Protein AF-A0A6M1Z8E0-F1 (afdb_monomer_lite)

Sequence (79 aa):
MRLITKIKLQTNSEQKLLLKQTLDVCKEACEFVSSIVFLSSIKNKYDLQKLLYHEVKEDFNLSAQTTILCIQKVTNDYQ

Structure (mmCIF, N/CA/C/O backbone):
data_AF-A0A6M1Z8E0-F1
#
_entry.id   AF-A0A6M1Z8E0-F1
#
loop_
_atom_site.group_PDB
_atom_site.id
_atom_site.type_symbol
_atom_site.label_atom_id
_atom_site.label_alt_id
_atom_site.label_comp_id
_atom_site.label_asym_id
_atom_site.label_entity_id
_atom_site.label_seq_id
_atom_site.pdbx_PDB_ins_code
_atom_site.Cartn_x
_atom_site.Cartn_y
_atom_site.Cartn_z
_atom_site.occupancy
_atom_site.B_iso_or_equiv
_atom_site.auth_seq_id
_atom_site.auth_comp_id
_atom_site.auth_asym_id
_atom_site.auth_atom_id
_atom_site.pdbx_PDB_model_num
ATOM 1 N N . MET A 1 1 ? 16.124 -11.953 21.001 1.00 67.50 1 MET A N 1
ATOM 2 C CA . MET A 1 1 ? 14.700 -12.362 21.081 1.00 67.50 1 MET A CA 1
ATOM 3 C C . MET A 1 1 ? 13.821 -11.140 20.864 1.00 67.50 1 MET A C 1
ATOM 5 O O . MET A 1 1 ? 14.117 -10.110 21.454 1.00 67.50 1 MET A O 1
ATOM 9 N N . ARG A 1 2 ? 12.778 -11.222 20.027 1.00 73.56 2 ARG A N 1
ATOM 10 C CA . ARG A 1 2 ? 11.824 -10.121 19.805 1.00 73.56 2 ARG A CA 1
ATOM 11 C C . ARG A 1 2 ? 10.543 -10.436 20.583 1.00 73.56 2 ARG A C 1
ATOM 13 O O . ARG A 1 2 ? 9.838 -11.370 20.219 1.00 73.56 2 ARG A O 1
ATOM 20 N N . LEU A 1 3 ? 10.288 -9.718 21.678 1.00 90.00 3 LEU A N 1
ATOM 21 C CA . LEU A 1 3 ? 9.048 -9.848 22.451 1.00 90.00 3 LEU A CA 1
ATOM 22 C C . LEU A 1 3 ? 7.926 -9.122 21.690 1.00 90.00 3 LEU A C 1
ATOM 24 O O . LEU A 1 3 ? 8.115 -7.976 21.284 1.00 90.00 3 LEU A O 1
ATOM 28 N N . ILE A 1 4 ? 6.788 -9.777 21.458 1.00 92.81 4 ILE A N 1
ATOM 29 C CA . ILE A 1 4 ? 5.678 -9.223 20.667 1.00 92.81 4 ILE A CA 1
ATOM 30 C C . ILE A 1 4 ? 4.356 -9.500 21.386 1.00 92.81 4 ILE A C 1
ATOM 32 O O . ILE A 1 4 ? 4.129 -10.624 21.825 1.00 92.81 4 ILE A O 1
ATOM 36 N N . THR A 1 5 ? 3.477 -8.497 21.455 1.00 93.19 5 THR A N 1
ATOM 37 C CA . THR A 1 5 ? 2.118 -8.605 22.013 1.00 93.19 5 THR A CA 1
ATOM 38 C C . THR A 1 5 ? 1.094 -8.235 20.948 1.00 93.19 5 THR A C 1
ATOM 40 O O . THR A 1 5 ? 1.272 -7.262 20.216 1.00 93.19 5 THR A O 1
ATOM 43 N N . LYS A 1 6 ? 0.008 -9.007 20.860 1.00 93.06 6 LYS A N 1
ATOM 44 C CA . LYS A 1 6 ? -1.129 -8.708 19.980 1.00 93.06 6 LYS A CA 1
ATOM 45 C C . LYS A 1 6 ? -2.118 -7.812 20.723 1.00 93.06 6 LYS A C 1
ATOM 47 O O . LYS A 1 6 ? -2.525 -8.142 21.832 1.00 93.06 6 LYS A O 1
ATOM 52 N N . ILE A 1 7 ? -2.527 -6.713 20.097 1.00 93.94 7 ILE A N 1
ATOM 53 C CA . ILE A 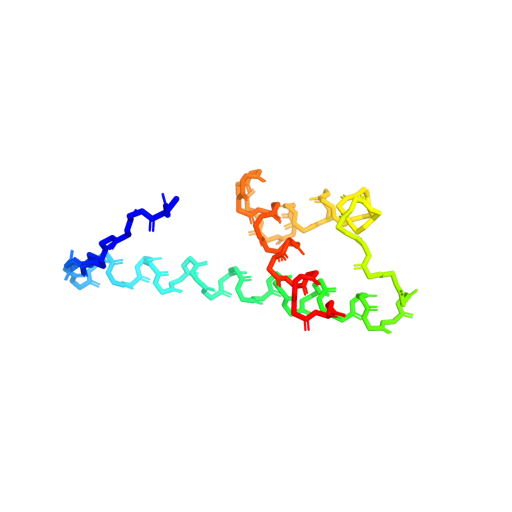1 7 ? -3.513 -5.770 20.640 1.00 93.94 7 ILE A CA 1
ATOM 54 C C . ILE A 1 7 ? -4.695 -5.710 19.672 1.00 93.94 7 ILE A C 1
ATOM 56 O O . ILE A 1 7 ? -4.501 -5.707 18.456 1.00 93.94 7 ILE A O 1
ATOM 60 N N . LYS A 1 8 ? -5.923 -5.676 20.201 1.00 92.75 8 LYS A N 1
ATOM 61 C CA . LYS A 1 8 ? -7.141 -5.482 19.406 1.00 92.75 8 LYS A CA 1
ATOM 62 C C . LYS A 1 8 ? -7.541 -4.010 19.422 1.00 92.75 8 LYS A C 1
ATOM 64 O O . LYS A 1 8 ? -7.738 -3.442 20.493 1.00 92.75 8 LYS A O 1
ATOM 69 N N . LEU A 1 9 ? -7.732 -3.429 18.241 1.00 93.12 9 LEU A N 1
ATOM 70 C CA . LEU A 1 9 ? -8.317 -2.100 18.100 1.00 93.12 9 LEU A CA 1
ATOM 71 C C . LEU A 1 9 ? -9.842 -2.189 18.274 1.00 93.12 9 LEU A C 1
ATOM 73 O O . LEU A 1 9 ? -10.517 -2.872 17.502 1.00 93.12 9 LEU A O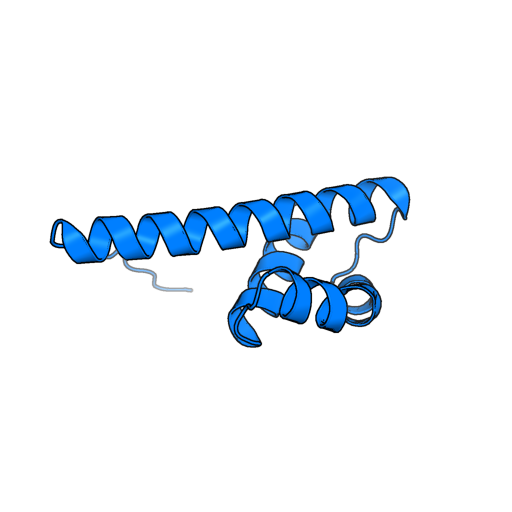 1
ATOM 77 N N . GLN A 1 10 ? -10.381 -1.531 19.300 1.00 95.88 10 GLN A N 1
ATOM 78 C CA . GLN A 1 10 ? -11.826 -1.367 19.486 1.00 95.88 10 GLN A CA 1
ATOM 79 C C . GLN A 1 10 ? -12.254 -0.073 18.795 1.00 95.88 10 GLN A C 1
ATOM 81 O O . GLN A 1 10 ? -11.640 0.966 19.017 1.00 95.88 10 GLN A O 1
ATOM 86 N N . THR A 1 11 ? -13.276 -0.144 17.946 1.00 94.56 11 THR A N 1
ATOM 87 C CA . THR A 1 11 ? -13.776 1.003 17.176 1.00 94.56 11 THR A CA 1
ATOM 88 C C . THR A 1 11 ? -15.278 1.144 17.354 1.00 94.56 11 THR A C 1
ATOM 90 O O . THR A 1 11 ? -15.989 0.148 17.504 1.00 94.56 11 THR A O 1
ATOM 93 N N . ASN A 1 12 ? -15.763 2.383 17.325 1.00 97.31 12 ASN A N 1
ATOM 94 C CA . ASN A 1 12 ? -17.184 2.658 17.134 1.00 97.31 12 ASN A CA 1
ATOM 95 C C . ASN A 1 12 ? -17.556 2.575 15.635 1.00 97.31 12 ASN A C 1
ATOM 97 O O . ASN A 1 12 ? -16.693 2.393 14.771 1.00 97.31 12 ASN A O 1
ATOM 101 N N . SER A 1 13 ? -18.846 2.692 15.315 1.00 96.56 13 SER A N 1
ATOM 102 C CA . SER A 1 13 ? -19.344 2.545 13.939 1.00 96.56 13 SER A CA 1
ATOM 103 C C . SER A 1 13 ? -18.728 3.544 12.952 1.00 96.56 13 SER A C 1
ATOM 105 O O . SER A 1 13 ? -18.403 3.164 11.829 1.00 96.56 13 SER A O 1
ATOM 107 N N . GLU A 1 14 ? -18.526 4.793 13.370 1.00 97.38 14 GLU A N 1
ATOM 108 C CA . GLU A 1 14 ? -17.939 5.852 12.542 1.00 97.38 14 GLU A CA 1
ATOM 109 C C . GLU A 1 14 ? -16.453 5.588 12.266 1.00 97.38 14 GLU A C 1
ATOM 111 O O . GLU A 1 14 ? -16.016 5.570 11.118 1.00 97.38 14 GLU A O 1
ATOM 116 N N . GLN A 1 15 ? -15.681 5.271 13.305 1.00 97.31 15 GLN A N 1
ATOM 117 C CA . GLN A 1 15 ? -14.266 4.916 13.182 1.00 97.31 15 GLN A CA 1
ATOM 118 C C . GLN A 1 15 ? -14.062 3.690 12.291 1.00 97.31 15 GLN A C 1
ATOM 120 O O . GLN A 1 15 ? -13.124 3.648 11.498 1.00 97.31 15 GLN A O 1
ATOM 125 N N . LYS A 1 16 ? -14.945 2.690 12.398 1.00 96.56 16 LYS A N 1
ATOM 126 C CA . LYS A 1 16 ? -14.903 1.500 11.546 1.00 96.56 16 LYS A CA 1
ATOM 127 C C . LYS A 1 16 ? -15.129 1.854 10.077 1.00 96.56 16 LYS A C 1
ATOM 129 O O . LYS A 1 16 ? -14.459 1.286 9.216 1.00 96.56 16 LYS A O 1
ATOM 134 N N . LEU A 1 17 ? -16.053 2.773 9.795 1.00 97.50 17 LEU A N 1
ATOM 135 C CA . LEU A 1 17 ? -16.311 3.253 8.440 1.00 97.50 17 LEU A CA 1
ATOM 136 C C . LEU A 1 17 ? -15.091 3.992 7.876 1.00 97.50 17 LEU A C 1
ATOM 138 O O . LEU A 1 17 ? -14.618 3.628 6.803 1.00 97.50 17 LEU A O 1
ATOM 142 N N . LEU A 1 18 ? -14.54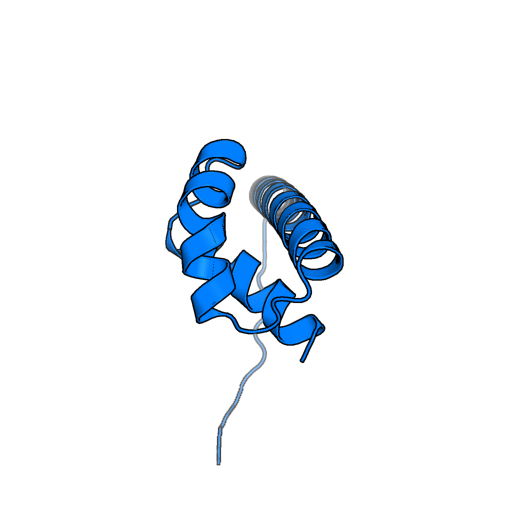2 4.949 8.628 1.00 96.31 18 LEU A N 1
ATOM 143 C CA . LEU A 1 18 ? -13.360 5.718 8.222 1.00 96.31 18 LEU A CA 1
ATOM 144 C C . LEU A 1 18 ? -12.139 4.818 7.997 1.00 96.31 18 LEU A C 1
ATOM 146 O O . LEU A 1 18 ? -11.424 4.963 7.005 1.00 96.31 18 LEU A O 1
ATOM 150 N N . LEU A 1 19 ? -11.921 3.843 8.885 1.00 95.31 19 LEU A N 1
ATOM 151 C CA . LEU A 1 19 ? -10.844 2.868 8.737 1.00 95.31 19 LEU A CA 1
ATOM 152 C C . LEU A 1 19 ? -11.032 2.027 7.474 1.00 95.31 19 LEU A C 1
ATOM 154 O O . LEU A 1 19 ? -10.071 1.813 6.741 1.00 95.31 19 LEU A O 1
ATOM 158 N N . LYS A 1 20 ? -12.259 1.570 7.202 1.00 96.25 20 LYS A N 1
ATOM 159 C CA . LYS A 1 20 ? -12.557 0.796 5.997 1.00 96.25 20 LYS A CA 1
ATOM 160 C C . LYS A 1 20 ? -12.278 1.613 4.735 1.00 96.25 20 LYS A C 1
ATOM 162 O O . LYS A 1 20 ? -11.533 1.142 3.891 1.00 96.25 20 LYS A O 1
ATOM 167 N N . GLN A 1 21 ? -12.786 2.843 4.660 1.00 96.50 21 GLN A N 1
ATOM 168 C CA . GLN A 1 21 ? -12.535 3.742 3.528 1.00 96.50 21 GLN A CA 1
ATOM 169 C C . GLN A 1 21 ? -11.037 3.989 3.320 1.00 96.50 21 GLN A C 1
ATOM 171 O O . GLN A 1 21 ? -10.546 3.929 2.199 1.00 96.50 21 GLN A O 1
ATOM 176 N N . THR A 1 22 ? -10.291 4.190 4.409 1.00 95.06 22 THR A N 1
ATOM 177 C CA . THR A 1 22 ? -8.832 4.359 4.347 1.00 95.06 22 THR A CA 1
ATOM 178 C C . THR A 1 22 ? -8.148 3.117 3.772 1.00 95.06 22 THR A C 1
ATOM 180 O O . THR A 1 22 ? -7.259 3.229 2.929 1.00 95.06 22 THR A O 1
ATOM 183 N N . LEU A 1 23 ? -8.552 1.925 4.220 1.00 95.75 23 LEU A N 1
ATOM 184 C CA . LEU A 1 23 ? -7.998 0.660 3.739 1.00 95.75 23 LEU A CA 1
ATOM 185 C C . LEU A 1 23 ? -8.387 0.358 2.290 1.00 95.75 23 LEU A C 1
ATOM 187 O O . LEU A 1 23 ? -7.567 -0.212 1.577 1.00 95.75 23 LEU A O 1
ATOM 191 N N . ASP A 1 24 ? -9.583 0.754 1.854 1.00 97.75 24 ASP A N 1
ATOM 192 C CA . ASP A 1 24 ? -10.035 0.597 0.470 1.00 97.75 24 ASP A CA 1
ATOM 193 C C . ASP A 1 24 ? -9.152 1.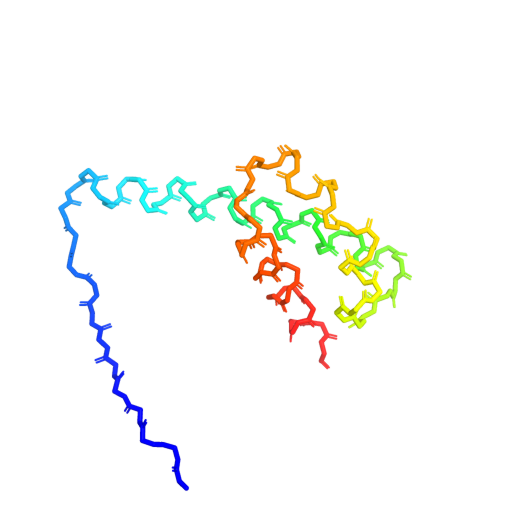435 -0.479 1.00 97.75 24 ASP A C 1
ATOM 195 O O . ASP A 1 24 ? -8.603 0.886 -1.431 1.00 97.75 24 ASP A O 1
ATOM 199 N N . VAL A 1 25 ? -8.858 2.701 -0.147 1.00 97.50 25 VAL A N 1
ATOM 200 C CA . VAL A 1 25 ? -7.911 3.532 -0.929 1.00 97.50 25 VAL A CA 1
ATOM 201 C C . VAL A 1 25 ? -6.500 2.931 -0.929 1.00 97.50 25 VAL A C 1
ATOM 203 O O . VAL A 1 25 ? -5.837 2.861 -1.963 1.00 97.50 25 VAL A O 1
ATOM 206 N N . CYS A 1 26 ? -6.025 2.443 0.223 1.00 97.25 26 CYS A N 1
ATOM 207 C CA . CYS A 1 26 ? -4.719 1.779 0.296 1.00 97.25 26 CYS A CA 1
ATOM 208 C C . CYS A 1 26 ? -4.669 0.519 -0.575 1.00 97.25 26 CYS A C 1
ATOM 210 O O . CYS A 1 26 ? -3.621 0.214 -1.148 1.00 97.25 26 CYS A O 1
ATOM 212 N N . LYS A 1 27 ? -5.778 -0.225 -0.646 1.00 97.19 27 LYS A N 1
ATOM 213 C CA . LYS A 1 27 ? -5.907 -1.433 -1.456 1.00 97.19 27 LYS A CA 1
ATOM 214 C C . LYS A 1 27 ? -5.817 -1.092 -2.941 1.00 97.19 27 LYS A C 1
ATOM 216 O O . LYS A 1 27 ? -5.024 -1.725 -3.628 1.00 97.19 27 LYS A O 1
ATOM 221 N N . GLU A 1 28 ? -6.548 -0.083 -3.404 1.00 97.94 28 GLU A N 1
ATOM 222 C CA . GLU A 1 28 ? -6.494 0.379 -4.798 1.00 97.94 28 GLU A CA 1
ATOM 223 C C . GLU A 1 28 ? -5.076 0.829 -5.184 1.00 97.94 28 GLU A C 1
ATOM 225 O O . GLU A 1 28 ? -4.541 0.400 -6.207 1.00 97.94 28 GLU A O 1
ATOM 230 N N . ALA A 1 29 ? -4.402 1.581 -4.307 1.00 97.44 29 ALA A N 1
ATOM 231 C CA . ALA A 1 29 ? -3.004 1.959 -4.502 1.00 97.44 29 ALA A CA 1
ATOM 232 C C . ALA A 1 29 ? -2.069 0.737 -4.598 1.00 97.44 29 ALA A C 1
ATOM 234 O O . ALA A 1 29 ? -1.156 0.704 -5.424 1.00 97.44 29 ALA A O 1
ATOM 235 N N . CYS A 1 30 ? -2.284 -0.293 -3.770 1.00 96.81 30 CYS A N 1
ATOM 236 C CA . CYS A 1 30 ? -1.502 -1.530 -3.839 1.00 96.81 30 CYS A CA 1
ATOM 237 C C . CYS A 1 30 ? -1.773 -2.314 -5.129 1.00 96.81 30 CYS A C 1
ATOM 239 O O . CYS A 1 30 ? -0.835 -2.856 -5.707 1.00 96.81 30 CYS A O 1
ATOM 241 N N . GLU A 1 31 ? -3.023 -2.382 -5.590 1.00 97.12 31 GLU A N 1
ATOM 242 C CA . GLU A 1 31 ? -3.386 -3.032 -6.856 1.00 97.12 31 GLU A CA 1
ATOM 243 C C . GLU A 1 31 ? -2.726 -2.329 -8.049 1.00 97.12 31 GLU A C 1
ATOM 245 O O . GLU A 1 31 ? -2.142 -2.995 -8.907 1.00 97.12 31 GLU A O 1
ATOM 250 N N . PHE A 1 32 ? -2.715 -0.994 -8.053 1.00 96.56 32 PHE A N 1
ATOM 251 C CA . PHE A 1 32 ? -1.996 -0.207 -9.052 1.00 96.56 32 PHE A CA 1
ATOM 252 C C . PHE A 1 32 ? -0.495 -0.523 -9.052 1.00 96.56 32 PHE A C 1
ATOM 254 O O . PHE A 1 32 ? 0.045 -0.946 -10.075 1.00 96.56 32 PHE A O 1
ATOM 261 N N . VAL A 1 33 ? 0.176 -0.423 -7.899 1.00 95.06 33 VAL A N 1
ATOM 262 C CA . VAL A 1 33 ? 1.614 -0.735 -7.796 1.00 95.06 33 VAL A CA 1
ATOM 263 C C . VAL A 1 33 ? 1.901 -2.180 -8.217 1.00 95.06 33 VAL A C 1
ATOM 265 O O . VAL A 1 33 ? 2.861 -2.431 -8.941 1.00 95.06 33 VAL A O 1
ATOM 268 N N . SER A 1 34 ? 1.055 -3.127 -7.809 1.00 95.06 34 SER A N 1
ATOM 269 C CA . SER A 1 34 ? 1.143 -4.548 -8.164 1.00 95.06 34 SER A CA 1
ATOM 270 C C . SER A 1 34 ? 1.116 -4.768 -9.680 1.00 95.06 34 SER A C 1
ATOM 272 O O . SER A 1 34 ? 1.943 -5.509 -10.218 1.00 95.06 34 SER A O 1
ATOM 274 N N . SER A 1 35 ? 0.242 -4.050 -10.395 1.00 94.31 35 SER A N 1
ATOM 275 C CA . SER A 1 35 ? 0.185 -4.108 -11.859 1.00 94.31 35 SER A CA 1
ATOM 276 C C . SER A 1 35 ? 1.493 -3.643 -12.514 1.00 94.31 35 SER A C 1
ATOM 278 O O . SER A 1 35 ? 2.006 -4.306 -13.418 1.00 94.31 35 SER A O 1
ATOM 280 N N . ILE A 1 36 ? 2.104 -2.569 -12.005 1.00 93.06 36 ILE A N 1
ATOM 281 C CA . ILE A 1 36 ? 3.376 -2.054 -12.525 1.00 93.06 36 ILE A CA 1
ATOM 282 C C . ILE A 1 36 ? 4.535 -2.999 -12.207 1.00 93.06 36 ILE A C 1
ATOM 284 O O . ILE A 1 36 ? 5.388 -3.232 -13.063 1.00 93.06 36 ILE A O 1
ATOM 288 N N . VAL A 1 37 ? 4.575 -3.577 -11.004 1.00 91.62 37 VAL A N 1
ATOM 289 C CA . VAL A 1 37 ? 5.580 -4.586 -10.623 1.00 91.62 37 VAL A CA 1
ATOM 290 C C . VAL A 1 37 ? 5.528 -5.777 -11.575 1.00 91.62 37 VAL A C 1
ATOM 292 O O . VAL A 1 37 ? 6.566 -6.226 -12.066 1.00 91.62 37 VAL A O 1
ATOM 295 N N . PHE A 1 38 ? 4.321 -6.258 -11.877 1.00 89.31 38 PHE A N 1
ATOM 296 C CA . PHE A 1 38 ? 4.114 -7.370 -12.798 1.00 89.31 38 PHE A CA 1
ATOM 297 C C . PHE A 1 38 ? 4.600 -7.048 -14.221 1.00 89.31 38 PHE A C 1
ATOM 299 O O . PHE A 1 38 ? 5.275 -7.872 -14.833 1.00 89.31 38 PHE A O 1
ATOM 306 N N . LEU A 1 39 ? 4.315 -5.843 -14.731 1.00 89.31 39 LEU A N 1
ATOM 307 C CA . LEU A 1 39 ? 4.697 -5.422 -16.086 1.00 89.31 39 LEU A CA 1
ATOM 308 C C . LEU A 1 39 ? 6.190 -5.085 -16.228 1.00 89.31 39 LEU A C 1
ATOM 310 O O . LEU A 1 39 ? 6.812 -5.430 -17.229 1.00 89.31 39 LEU A O 1
ATOM 314 N N . SER A 1 40 ? 6.774 -4.409 -15.238 1.00 85.94 40 SER A N 1
ATOM 315 C CA . SER A 1 40 ? 8.161 -3.921 -15.287 1.00 85.94 40 SER A CA 1
ATOM 316 C C . SER A 1 40 ? 9.196 -4.959 -14.844 1.00 85.94 40 SER A C 1
ATOM 318 O O . SER A 1 40 ? 10.385 -4.783 -15.097 1.00 85.94 40 SER A O 1
ATOM 320 N N . SER A 1 41 ? 8.770 -6.032 -14.164 1.00 82.19 41 SER A N 1
ATOM 321 C CA . SER A 1 41 ? 9.646 -7.009 -13.493 1.00 82.19 41 SER A CA 1
ATOM 322 C C . SER A 1 41 ? 10.600 -6.405 -12.445 1.00 82.19 41 SER A C 1
ATOM 324 O O . SER A 1 41 ? 11.517 -7.086 -11.976 1.00 82.19 41 SER A O 1
ATOM 326 N N . ILE A 1 42 ? 10.386 -5.151 -12.028 1.00 83.56 42 ILE A N 1
ATOM 327 C CA . ILE A 1 42 ? 11.150 -4.504 -10.958 1.00 83.56 42 ILE A CA 1
ATOM 328 C C . ILE A 1 42 ? 10.597 -4.995 -9.622 1.00 83.56 42 ILE A C 1
ATOM 330 O O . ILE A 1 42 ? 9.455 -4.720 -9.270 1.00 83.56 42 ILE A O 1
ATOM 334 N N . LYS A 1 43 ? 11.421 -5.719 -8.860 1.00 77.81 43 LYS A N 1
ATOM 335 C CA . LYS A 1 43 ? 11.009 -6.345 -7.589 1.00 77.81 43 LYS A CA 1
ATOM 336 C C . LYS A 1 43 ? 11.643 -5.731 -6.350 1.00 77.81 43 LYS A C 1
ATOM 338 O O . LYS A 1 43 ? 11.400 -6.204 -5.246 1.00 77.81 43 LYS A O 1
ATOM 343 N N . ASN A 1 44 ? 12.504 -4.726 -6.503 1.00 86.94 44 ASN A N 1
ATOM 344 C CA . ASN A 1 44 ? 13.138 -4.093 -5.355 1.00 86.94 44 ASN A CA 1
ATOM 345 C C . ASN A 1 44 ? 12.392 -2.809 -4.959 1.00 86.94 44 ASN A C 1
ATOM 347 O O . ASN A 1 44 ? 11.928 -2.040 -5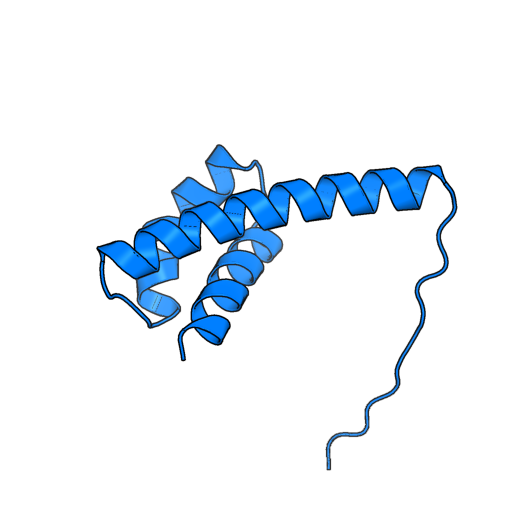.801 1.00 86.94 44 ASN A O 1
ATOM 351 N N . LYS A 1 45 ? 12.293 -2.583 -3.645 1.00 87.62 45 LYS A N 1
ATOM 352 C CA . LYS A 1 45 ? 11.541 -1.462 -3.067 1.00 87.62 45 LYS A CA 1
ATOM 353 C C . LYS A 1 45 ? 12.082 -0.108 -3.525 1.00 87.62 45 LYS A C 1
ATOM 355 O O . LYS A 1 45 ? 11.306 0.815 -3.738 1.00 87.62 45 LYS A O 1
ATOM 360 N N . TYR A 1 46 ? 13.403 0.033 -3.598 1.00 90.50 46 TYR A N 1
ATOM 361 C CA . TYR A 1 46 ? 14.049 1.324 -3.832 1.00 90.50 46 TYR A CA 1
ATOM 362 C C . TYR A 1 46 ? 13.767 1.855 -5.235 1.00 90.50 46 TYR A C 1
ATOM 364 O O . TYR A 1 46 ? 13.447 3.035 -5.381 1.00 90.50 46 TYR A O 1
ATOM 372 N N . ASP A 1 47 ? 13.836 0.990 -6.242 1.00 91.94 47 ASP A N 1
ATOM 373 C CA . ASP A 1 47 ? 13.572 1.360 -7.627 1.00 91.94 47 ASP A CA 1
ATOM 374 C C . ASP A 1 47 ? 12.077 1.595 -7.848 1.00 91.94 47 ASP A C 1
ATOM 376 O O . ASP A 1 47 ? 11.709 2.604 -8.446 1.00 91.94 47 ASP A O 1
ATOM 380 N N . LEU A 1 48 ? 11.204 0.762 -7.263 1.00 91.88 48 LEU A N 1
ATOM 381 C CA . LEU A 1 48 ? 9.754 0.992 -7.298 1.00 91.88 48 LEU A CA 1
ATOM 382 C C . LEU A 1 48 ? 9.354 2.297 -6.617 1.00 91.88 48 LEU A C 1
ATOM 384 O O . LEU A 1 48 ? 8.515 3.027 -7.131 1.00 91.88 48 LEU A O 1
ATOM 388 N N . GLN A 1 49 ? 9.960 2.624 -5.476 1.00 93.88 49 GLN A N 1
ATOM 389 C CA . GLN A 1 49 ? 9.667 3.871 -4.783 1.00 93.88 49 GLN A CA 1
ATOM 390 C C . GLN A 1 49 ? 10.125 5.083 -5.599 1.00 93.88 49 GLN A C 1
ATOM 392 O O . GLN A 1 49 ? 9.394 6.063 -5.672 1.00 93.88 49 GLN A O 1
ATOM 397 N N . LYS A 1 50 ? 11.296 5.029 -6.245 1.00 93.44 50 LYS A N 1
ATOM 398 C CA . LYS A 1 50 ? 11.737 6.106 -7.147 1.00 93.44 50 LYS A CA 1
ATOM 399 C C . LYS A 1 50 ? 10.804 6.276 -8.345 1.00 93.44 50 LYS A C 1
ATOM 401 O O . LYS A 1 50 ? 10.579 7.405 -8.760 1.00 93.44 50 LYS A O 1
ATOM 406 N N . LEU A 1 51 ? 10.286 5.171 -8.875 1.00 93.50 51 LEU A N 1
ATOM 407 C CA . LEU A 1 51 ? 9.406 5.169 -10.038 1.00 93.50 51 LEU A CA 1
ATOM 408 C C . LEU A 1 51 ? 7.995 5.675 -9.704 1.00 93.50 51 LEU A C 1
ATOM 410 O O . LEU A 1 5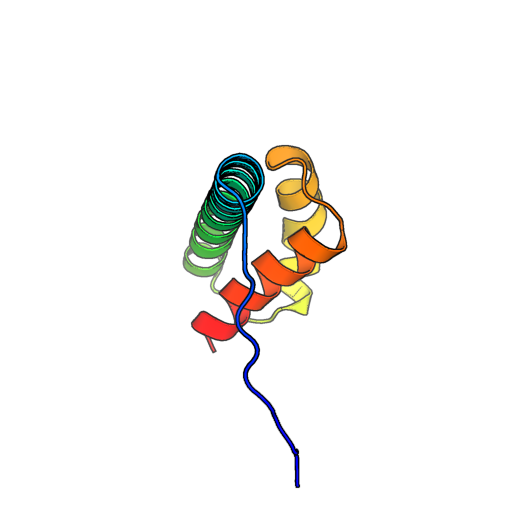1 ? 7.464 6.502 -10.430 1.00 93.50 51 LEU A O 1
ATOM 414 N N . LEU A 1 52 ? 7.407 5.193 -8.605 1.00 95.25 52 LEU A N 1
ATOM 415 C CA . LEU A 1 52 ? 5.964 5.287 -8.357 1.00 95.25 52 LEU A CA 1
ATOM 416 C C . LEU A 1 52 ? 5.570 6.223 -7.212 1.00 95.25 52 LEU A C 1
ATOM 418 O O . LEU A 1 52 ? 4.386 6.475 -7.025 1.00 95.25 52 LEU A O 1
ATOM 422 N N . TYR A 1 53 ? 6.511 6.729 -6.405 1.00 96.44 53 TYR A N 1
ATOM 423 C CA . TYR A 1 53 ? 6.151 7.472 -5.189 1.00 96.44 53 TYR A CA 1
ATOM 424 C C . TYR A 1 53 ? 5.262 8.689 -5.460 1.00 96.44 53 TYR A C 1
ATOM 426 O O . TYR A 1 53 ? 4.277 8.878 -4.751 1.00 96.44 53 TYR A O 1
ATOM 434 N N . HIS A 1 54 ? 5.612 9.513 -6.449 1.00 97.00 54 HIS A N 1
ATOM 435 C CA . HIS A 1 54 ? 4.852 10.728 -6.745 1.00 97.00 54 HIS A CA 1
ATOM 436 C C . HIS A 1 54 ? 3.468 10.398 -7.305 1.00 97.00 54 HIS A C 1
ATOM 438 O O . HIS A 1 54 ? 2.480 10.876 -6.761 1.00 97.00 54 HIS A O 1
ATOM 444 N N . GLU A 1 55 ? 3.408 9.500 -8.287 1.00 96.44 55 GLU A N 1
ATOM 445 C CA . GLU A 1 55 ? 2.167 9.031 -8.912 1.00 96.44 55 GLU A CA 1
ATOM 446 C C . GLU A 1 55 ? 1.209 8.429 -7.874 1.00 96.44 55 GLU A C 1
ATOM 448 O O . GLU A 1 55 ? 0.107 8.923 -7.670 1.00 96.44 55 GLU A O 1
ATOM 453 N N . VAL A 1 56 ? 1.671 7.457 -7.080 1.00 96.44 56 VAL A N 1
ATOM 454 C CA . VAL A 1 56 ? 0.835 6.801 -6.060 1.00 96.44 56 VAL A CA 1
ATOM 455 C C . VAL A 1 56 ? 0.396 7.773 -4.962 1.00 96.44 56 VAL A C 1
ATOM 457 O O . VAL A 1 56 ? -0.681 7.630 -4.386 1.00 96.44 56 VAL A O 1
ATOM 460 N N . LYS A 1 57 ? 1.235 8.747 -4.603 1.00 97.19 57 LYS A N 1
ATOM 461 C CA . LYS A 1 57 ? 0.874 9.732 -3.582 1.00 97.19 57 LYS A CA 1
ATOM 462 C C . LYS A 1 57 ? -0.213 10.680 -4.082 1.00 97.19 57 LYS A C 1
ATOM 464 O O . LYS A 1 57 ? -1.138 10.966 -3.326 1.00 97.19 57 LYS A O 1
ATOM 469 N N . GLU A 1 58 ? -0.063 11.187 -5.299 1.00 96.88 58 GLU A N 1
ATOM 470 C CA . GLU A 1 58 ? -0.944 12.204 -5.870 1.00 96.88 58 GLU A CA 1
ATOM 471 C C . GLU A 1 58 ? -2.276 11.595 -6.316 1.00 96.88 58 GLU A C 1
ATOM 473 O O . GLU A 1 58 ? -3.323 12.081 -5.887 1.00 96.88 58 GLU A O 1
ATOM 478 N N . ASP A 1 59 ? -2.252 10.472 -7.037 1.00 96.69 59 ASP A N 1
ATOM 479 C CA . ASP A 1 59 ? -3.457 9.842 -7.597 1.00 96.69 59 ASP A CA 1
ATOM 480 C C . ASP A 1 59 ? -4.396 9.292 -6.519 1.00 96.69 59 ASP A C 1
ATOM 482 O O . ASP A 1 59 ? -5.618 9.379 -6.636 1.00 96.69 59 ASP A O 1
ATOM 486 N N . PHE A 1 60 ? -3.831 8.765 -5.429 1.00 96.31 60 PHE A N 1
ATOM 487 C CA . PHE A 1 60 ? -4.599 8.203 -4.313 1.00 96.31 60 PHE A CA 1
ATOM 488 C C . PHE A 1 60 ? -4.706 9.160 -3.116 1.00 96.31 60 PHE A C 1
ATOM 490 O O . PHE A 1 60 ? -5.234 8.779 -2.069 1.00 96.31 60 PHE A O 1
ATOM 497 N N . ASN A 1 61 ? -4.199 10.395 -3.246 1.00 96.06 61 ASN A N 1
ATOM 498 C CA . ASN A 1 61 ? -4.174 11.419 -2.194 1.00 96.06 61 ASN A CA 1
ATOM 499 C C . ASN A 1 61 ? -3.670 10.884 -0.834 1.00 96.06 61 ASN A C 1
ATOM 501 O O . ASN A 1 61 ? -4.252 11.122 0.230 1.00 96.06 61 ASN A O 1
ATOM 505 N N . LEU A 1 62 ? -2.594 10.095 -0.870 1.00 95.50 62 LEU A N 1
ATOM 506 C CA . LEU A 1 62 ? -2.064 9.405 0.302 1.00 95.50 62 LEU A CA 1
ATOM 507 C C . LEU A 1 62 ? -1.064 10.267 1.077 1.00 95.50 62 LEU A C 1
ATOM 509 O O . LEU A 1 62 ? -0.338 11.108 0.543 1.00 95.50 62 LEU A O 1
ATOM 513 N N . SER A 1 63 ? -0.963 10.000 2.381 1.00 96.00 63 SER A N 1
ATOM 514 C CA . SER A 1 63 ? 0.145 10.529 3.175 1.00 96.00 63 SER A CA 1
ATOM 515 C C . SER A 1 63 ? 1.467 9.893 2.733 1.00 96.00 63 SER A C 1
ATOM 517 O O . SER A 1 63 ? 1.499 8.731 2.327 1.00 96.00 63 SER A O 1
ATOM 519 N N . ALA A 1 64 ? 2.580 10.613 2.901 1.00 95.56 64 ALA A N 1
ATOM 520 C CA . ALA A 1 64 ? 3.901 10.115 2.513 1.00 95.56 64 ALA A CA 1
ATOM 521 C C . ALA A 1 64 ? 4.236 8.745 3.137 1.00 95.56 64 ALA A C 1
ATOM 523 O O . ALA A 1 64 ? 4.802 7.879 2.473 1.00 95.56 64 ALA A O 1
ATOM 524 N N . GLN A 1 65 ? 3.863 8.526 4.404 1.00 96.00 65 GLN A N 1
ATOM 525 C CA . GLN A 1 65 ? 4.101 7.248 5.081 1.00 96.00 65 GLN A CA 1
ATOM 526 C C . GLN A 1 65 ? 3.235 6.133 4.493 1.00 96.00 65 GLN A C 1
ATOM 528 O O . GLN A 1 65 ? 3.739 5.038 4.247 1.00 96.00 65 GLN A O 1
ATOM 533 N N . THR A 1 66 ? 1.959 6.414 4.226 1.00 96.00 66 THR A N 1
ATOM 534 C CA . THR A 1 66 ? 1.034 5.439 3.639 1.00 96.00 66 THR A CA 1
ATOM 535 C C . THR A 1 66 ? 1.489 5.020 2.244 1.00 96.00 66 THR A C 1
ATOM 537 O O . THR A 1 66 ? 1.553 3.826 1.973 1.00 96.00 66 THR A O 1
ATOM 540 N N . THR A 1 67 ? 1.913 5.967 1.399 1.00 97.25 67 THR A N 1
ATOM 541 C CA . THR A 1 67 ? 2.473 5.679 0.068 1.00 97.25 67 THR A CA 1
ATOM 542 C C . THR A 1 67 ? 3.649 4.704 0.152 1.00 97.25 67 THR A C 1
ATOM 544 O O . THR A 1 67 ? 3.679 3.690 -0.544 1.00 97.25 67 THR A O 1
ATOM 547 N N . ILE A 1 68 ? 4.608 4.967 1.047 1.00 96.19 68 ILE A N 1
ATOM 548 C CA . ILE A 1 68 ? 5.783 4.101 1.231 1.00 96.19 68 ILE A CA 1
ATOM 549 C C . ILE A 1 68 ? 5.368 2.710 1.727 1.00 96.19 68 ILE A C 1
ATOM 551 O O . ILE A 1 68 ? 5.939 1.711 1.285 1.00 96.19 68 ILE A O 1
ATOM 555 N N . LEU A 1 69 ? 4.386 2.632 2.630 1.00 96.06 69 LEU A N 1
ATOM 556 C CA . LEU A 1 69 ? 3.869 1.365 3.145 1.00 96.06 69 LEU A CA 1
ATOM 557 C C . LEU A 1 69 ? 3.147 0.551 2.068 1.00 96.06 69 LEU A C 1
ATOM 559 O O . LEU A 1 69 ? 3.362 -0.655 2.022 1.00 96.06 69 LEU A O 1
ATOM 563 N N . CYS A 1 70 ? 2.361 1.176 1.188 1.00 96.81 70 CYS A N 1
ATOM 564 C CA . CYS A 1 70 ? 1.718 0.494 0.061 1.00 96.81 70 CYS A CA 1
ATOM 565 C C . CYS A 1 70 ? 2.763 -0.116 -0.883 1.00 96.81 70 CYS A C 1
ATOM 567 O O . CYS A 1 70 ? 2.723 -1.313 -1.160 1.00 96.81 70 CYS A O 1
ATOM 569 N N . ILE A 1 71 ? 3.768 0.668 -1.291 1.00 95.44 71 ILE A N 1
ATOM 570 C CA . ILE A 1 71 ? 4.848 0.183 -2.167 1.00 95.44 71 ILE A CA 1
ATOM 571 C C . ILE A 1 71 ? 5.632 -0.948 -1.492 1.00 95.44 71 ILE A C 1
ATOM 573 O O . ILE A 1 71 ? 5.913 -1.978 -2.108 1.00 95.44 71 ILE A O 1
ATOM 577 N N . GLN A 1 72 ? 5.959 -0.796 -0.206 1.00 95.06 72 GLN A N 1
ATOM 578 C CA . GLN A 1 72 ? 6.658 -1.828 0.555 1.00 95.06 72 GLN A CA 1
ATOM 579 C C . GLN A 1 72 ? 5.819 -3.096 0.726 1.00 95.06 72 GLN A C 1
ATOM 581 O O . GLN A 1 72 ? 6.367 -4.191 0.627 1.00 95.06 72 GLN A O 1
ATOM 586 N N . LYS A 1 73 ? 4.513 -2.963 0.983 1.00 95.19 73 LYS A N 1
ATOM 587 C CA . LYS A 1 73 ? 3.598 -4.098 1.124 1.00 95.19 73 LYS A CA 1
ATOM 588 C C . LYS A 1 73 ? 3.600 -4.937 -0.144 1.00 95.19 73 LYS A C 1
ATOM 590 O O . LYS A 1 73 ? 3.802 -6.140 -0.041 1.00 95.19 73 LYS A O 1
ATOM 595 N N . VAL A 1 74 ? 3.439 -4.295 -1.302 1.00 94.50 74 VAL A N 1
ATOM 596 C CA . VAL A 1 74 ? 3.480 -4.980 -2.598 1.00 94.50 74 VAL A CA 1
ATOM 597 C C . VAL A 1 74 ? 4.853 -5.599 -2.818 1.00 94.50 74 VAL A C 1
ATOM 599 O O . VAL A 1 74 ? 4.934 -6.792 -3.055 1.00 94.50 74 VAL A O 1
ATOM 602 N N . THR A 1 75 ? 5.942 -4.843 -2.651 1.00 92.50 75 THR A N 1
ATOM 603 C CA . THR A 1 75 ? 7.305 -5.377 -2.844 1.00 92.50 75 THR A CA 1
ATOM 604 C C . THR A 1 75 ? 7.539 -6.659 -2.033 1.00 92.50 75 THR A C 1
ATOM 606 O O . THR A 1 75 ? 8.054 -7.635 -2.566 1.00 92.50 75 THR A O 1
ATOM 609 N N . ASN A 1 76 ? 7.122 -6.674 -0.764 1.00 91.19 76 ASN A N 1
ATOM 610 C CA . ASN A 1 76 ? 7.278 -7.826 0.122 1.00 91.19 76 ASN A CA 1
ATOM 611 C C . ASN A 1 76 ? 6.450 -9.052 -0.303 1.00 91.19 76 ASN A C 1
ATOM 613 O O . ASN A 1 76 ? 6.811 -10.160 0.072 1.00 91.19 76 ASN A O 1
ATOM 617 N N . ASP A 1 77 ? 5.350 -8.869 -1.039 1.00 90.56 77 ASP A N 1
ATOM 618 C CA . ASP A 1 77 ? 4.524 -9.977 -1.537 1.00 90.56 77 ASP A CA 1
ATOM 619 C C . ASP A 1 77 ? 5.137 -10.649 -2.785 1.00 90.56 77 ASP A C 1
ATOM 621 O O . ASP A 1 77 ? 4.767 -11.773 -3.118 1.00 90.56 77 ASP A O 1
ATOM 625 N N . TYR A 1 78 ? 6.067 -9.971 -3.473 1.00 83.00 78 TYR A N 1
ATOM 626 C CA . TYR A 1 78 ? 6.759 -10.455 -4.680 1.00 83.00 78 TYR A CA 1
ATOM 627 C C . TYR A 1 78 ? 8.203 -10.935 -4.431 1.00 83.00 78 TYR A C 1
ATOM 629 O O . TYR A 1 78 ? 8.859 -11.379 -5.385 1.00 83.00 78 TYR A O 1
ATOM 637 N N . GLN A 1 79 ? 8.707 -10.808 -3.197 1.00 67.06 79 GLN A N 1
ATOM 638 C CA . GLN A 1 79 ? 9.990 -11.372 -2.752 1.00 67.06 79 GLN A CA 1
ATOM 639 C C . GLN A 1 79 ? 9.858 -12.860 -2.439 1.00 67.06 79 GLN A C 1
ATOM 641 O O . GLN A 1 79 ? 10.777 -13.601 -2.853 1.00 67.06 79 GLN A O 1
#

Secondary structure (DSSP, 8-state):
-------PPP--HHHHHHHHHHHHHHHHHHHHHHHHHHHH----HHHHHHHHHHHHHHHTT--HHHHHHHHHHHHHH--

pLDDT: mean 93.1, std 6.15, range [67.06, 97.94]

Foldseek 3Di:
DDDDDDDDDDDDPVRVVVVVVVVVLLVVLLVVLLVCCVVVVDLDLVVSCVVCQVVSCVVSVDDSVSSSVSSVVNSVVVD

Radius of gyration: 14.71 Å; chains: 1; bounding box: 34×25×38 Å